Protein AF-A0A9X3MYX0-F1 (afdb_monomer_lite)

Radius of gyration: 11.97 Å; chains: 1; bounding box: 30×20×31 Å

Foldseek 3Di:
DFDDPPTDDAAAEAEPVRDDDDPPFAWDFPDDDPPGYTYIHGDDDDD

pLDDT: mean 81.8, std 19.06, range [26.47, 95.38]

Secondary structure (DSSP, 8-state):
---SSSS----EEEETTS----TT--EEEEEEETTTEEEEEE-----

Organism: NCBI:txid490573

Sequence (47 aa):
MVAIRGGVEAFLARDVDGGTIEPYTPIVVIDYQPPRFVLVTPLTQES

Structure (mmCIF, N/CA/C/O backbone):
data_AF-A0A9X3MYX0-F1
#
_entry.id   AF-A0A9X3MYX0-F1
#
loop_
_atom_site.group_PDB
_atom_site.id
_atom_site.type_symbol
_atom_site.label_atom_id
_atom_site.label_alt_id
_atom_site.label_comp_id
_atom_site.label_asym_id
_atom_site.label_entity_id
_atom_site.label_seq_id
_atom_site.pdbx_PDB_ins_code
_atom_site.Cartn_x
_atom_site.Cartn_y
_atom_site.Cartn_z
_atom_site.occupancy
_atom_site.B_iso_or_equiv
_atom_site.auth_seq_id
_atom_site.auth_comp_id
_atom_site.auth_asym_id
_atom_site.auth_atom_id
_atom_site.pdbx_PDB_model_num
ATOM 1 N N . MET A 1 1 ? 18.320 2.461 2.288 1.00 35.16 1 MET A N 1
ATOM 2 C CA . MET A 1 1 ? 19.034 1.207 1.949 1.00 35.16 1 MET A CA 1
ATOM 3 C C . MET A 1 1 ? 18.215 0.500 0.887 1.00 35.16 1 MET A C 1
ATOM 5 O O . MET A 1 1 ? 17.006 0.466 1.052 1.00 35.16 1 MET A O 1
ATOM 9 N N . VAL A 1 2 ? 18.818 0.014 -0.201 1.00 26.47 2 VAL A N 1
ATOM 10 C CA . VAL A 1 2 ? 18.076 -0.649 -1.290 1.00 26.47 2 VAL A CA 1
ATOM 11 C C . VAL A 1 2 ? 18.662 -2.032 -1.505 1.00 26.47 2 VAL A C 1
ATOM 13 O O . VAL A 1 2 ? 19.876 -2.173 -1.626 1.00 26.47 2 VAL A O 1
ATOM 16 N N . ALA A 1 3 ? 17.801 -3.034 -1.586 1.00 32.06 3 ALA A N 1
ATOM 17 C CA . ALA A 1 3 ? 18.157 -4.327 -2.140 1.00 32.06 3 ALA A CA 1
ATOM 18 C C . ALA A 1 3 ? 17.101 -4.689 -3.195 1.00 32.06 3 ALA A C 1
ATOM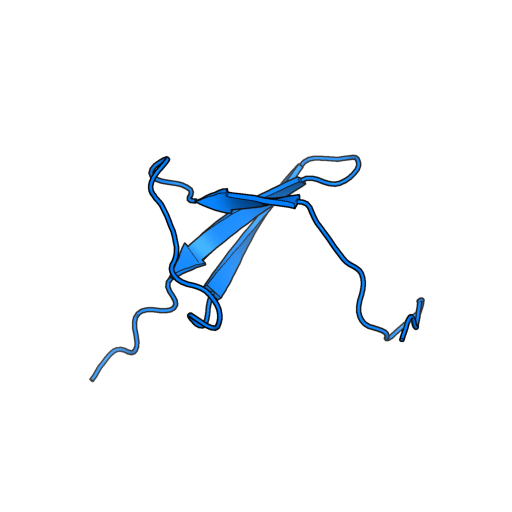 20 O O . ALA A 1 3 ? 15.931 -4.364 -3.030 1.00 32.06 3 ALA A O 1
ATOM 21 N N . ILE A 1 4 ? 17.510 -5.336 -4.288 1.00 42.16 4 ILE A N 1
ATOM 22 C CA . ILE A 1 4 ? 16.612 -5.830 -5.344 1.00 42.16 4 ILE A CA 1
ATOM 23 C C . ILE A 1 4 ? 17.087 -7.244 -5.731 1.00 42.16 4 ILE A C 1
ATOM 25 O O . ILE A 1 4 ? 18.292 -7.457 -5.860 1.00 42.16 4 ILE A O 1
ATOM 29 N N . ARG A 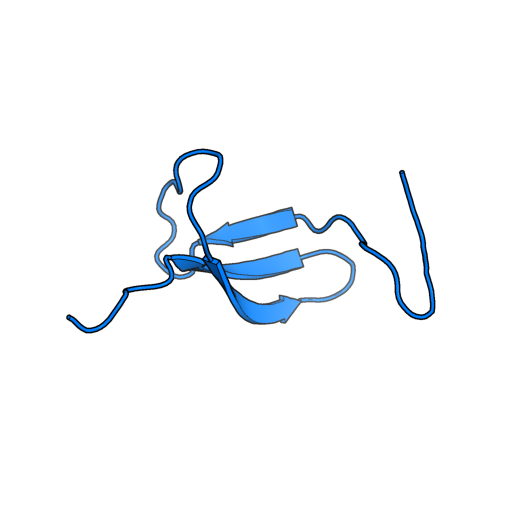1 5 ? 16.135 -8.180 -5.925 1.00 48.75 5 ARG A N 1
ATOM 30 C CA . ARG A 1 5 ? 16.222 -9.675 -5.884 1.00 48.75 5 ARG A CA 1
ATOM 31 C C . ARG A 1 5 ? 16.045 -10.318 -4.493 1.00 48.75 5 ARG A C 1
ATOM 33 O O . ARG A 1 5 ? 16.668 -11.329 -4.191 1.00 48.75 5 ARG A O 1
ATOM 40 N N . GLY A 1 6 ? 15.193 -9.726 -3.658 1.00 54.81 6 GLY A N 1
ATOM 41 C CA . GLY A 1 6 ? 14.992 -10.108 -2.249 1.00 54.81 6 GLY A CA 1
ATOM 42 C C . GLY A 1 6 ? 15.156 -8.933 -1.287 1.00 54.81 6 GLY A C 1
ATOM 43 O O . GLY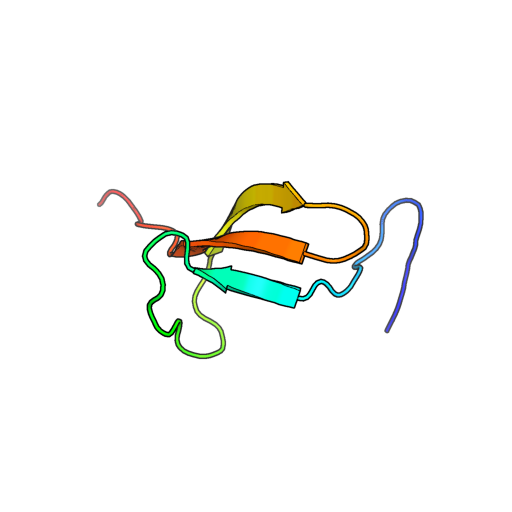 A 1 6 ? 15.514 -9.120 -0.130 1.00 54.81 6 GLY A O 1
ATOM 44 N N . GLY A 1 7 ? 14.957 -7.712 -1.777 1.00 63.00 7 GLY A N 1
ATOM 45 C CA . GLY A 1 7 ? 15.113 -6.512 -0.981 1.00 63.00 7 GLY A CA 1
ATOM 46 C C . GLY A 1 7 ? 13.932 -5.570 -1.085 1.00 63.00 7 GLY A C 1
ATOM 47 O O . GLY A 1 7 ? 12.995 -5.802 -1.846 1.00 63.00 7 GLY A O 1
ATOM 48 N N . VAL A 1 8 ? 13.993 -4.534 -0.255 1.00 69.88 8 VAL A N 1
ATOM 49 C CA . VAL A 1 8 ? 12.938 -3.536 -0.108 1.00 69.88 8 VAL A CA 1
ATOM 50 C C . VAL A 1 8 ? 13.022 -2.540 -1.262 1.00 69.88 8 VAL A C 1
ATOM 52 O O . VAL A 1 8 ? 14.049 -1.881 -1.449 1.00 69.88 8 VAL A O 1
ATOM 55 N N . GLU A 1 9 ? 11.925 -2.417 -2.003 1.00 78.56 9 GLU A N 1
ATOM 56 C CA . GLU A 1 9 ? 11.714 -1.393 -3.023 1.00 78.56 9 GLU A CA 1
ATOM 57 C C . GLU A 1 9 ? 10.684 -0.371 -2.526 1.00 78.56 9 GLU A C 1
ATOM 59 O O . GLU A 1 9 ? 9.752 -0.708 -1.794 1.00 78.56 9 GLU A O 1
ATOM 64 N N . ALA A 1 10 ? 10.872 0.895 -2.899 1.00 83.06 10 ALA A N 1
ATOM 65 C CA . ALA A 1 10 ? 9.949 1.967 -2.556 1.00 83.06 10 ALA A CA 1
ATOM 66 C C . ALA A 1 10 ? 8.922 2.166 -3.680 1.00 83.06 10 ALA A C 1
ATOM 68 O O . ALA A 1 10 ? 9.297 2.408 -4.830 1.00 83.06 10 ALA A O 1
ATOM 69 N N . PHE A 1 11 ? 7.639 2.130 -3.324 1.00 87.50 11 PHE A N 1
ATOM 70 C CA . PHE A 1 11 ? 6.511 2.392 -4.220 1.00 87.50 11 PHE A CA 1
ATOM 71 C C . PHE A 1 11 ? 5.735 3.630 -3.777 1.00 87.50 11 PHE A C 1
ATOM 73 O O . PHE A 1 11 ? 5.777 4.020 -2.609 1.00 87.50 11 PHE A O 1
ATOM 80 N N . LEU A 1 12 ? 4.991 4.229 -4.709 1.00 91.44 12 LEU A N 1
ATOM 81 C CA . LEU A 1 12 ? 3.987 5.230 -4.378 1.00 91.44 12 LEU A CA 1
ATOM 82 C C . LEU A 1 12 ? 2.688 4.517 -3.992 1.00 91.44 12 LEU A C 1
ATOM 84 O O . LEU A 1 12 ? 2.029 3.912 -4.838 1.00 91.44 12 LEU A O 1
ATOM 88 N N . ALA A 1 13 ? 2.346 4.576 -2.708 1.00 92.62 13 ALA A N 1
ATOM 89 C CA . ALA A 1 13 ? 1.147 3.951 -2.170 1.00 92.62 13 ALA A CA 1
ATOM 90 C C . ALA A 1 13 ? -0.055 4.897 -2.254 1.00 92.62 13 ALA A C 1
ATOM 92 O O . ALA A 1 13 ? 0.068 6.096 -1.993 1.00 92.62 13 ALA A O 1
ATOM 93 N N . ARG A 1 14 ? -1.216 4.349 -2.614 1.00 93.81 14 ARG A N 1
ATOM 94 C CA . ARG A 1 14 ? -2.510 5.032 -2.560 1.00 93.81 14 ARG A CA 1
ATOM 95 C C . ARG A 1 14 ? -3.487 4.183 -1.772 1.00 93.81 14 ARG A C 1
ATOM 97 O O . ARG A 1 14 ? -3.600 2.988 -2.036 1.00 93.81 14 ARG A O 1
ATOM 104 N N . ASP A 1 15 ? -4.177 4.812 -0.835 1.00 94.94 15 ASP A N 1
ATOM 105 C CA . ASP A 1 15 ? -5.287 4.176 -0.145 1.00 94.94 15 ASP A CA 1
ATOM 106 C C . ASP A 1 15 ? -6.386 3.810 -1.150 1.00 94.94 15 ASP A C 1
ATOM 108 O O . ASP A 1 15 ? -6.724 4.612 -2.028 1.00 94.94 15 ASP A O 1
ATOM 112 N N . VAL A 1 16 ? -6.906 2.589 -1.046 1.00 95.00 16 VAL A N 1
ATOM 113 C CA . VAL A 1 16 ? -7.957 2.078 -1.935 1.00 95.00 16 VAL A CA 1
ATOM 114 C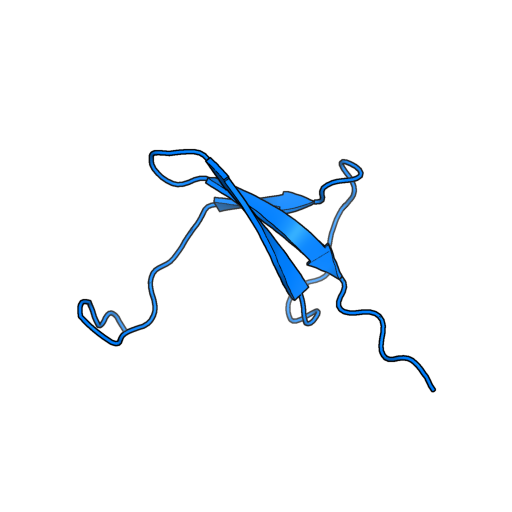 C . VAL A 1 16 ? -9.243 2.896 -1.833 1.00 95.00 16 VAL A C 1
ATOM 116 O O . VAL A 1 16 ? -9.923 3.081 -2.842 1.00 95.00 16 VAL A O 1
ATOM 119 N N . ASP A 1 17 ? -9.522 3.454 -0.656 1.00 94.62 17 ASP A N 1
ATOM 120 C CA . ASP A 1 17 ? -10.701 4.275 -0.390 1.00 94.62 17 ASP A CA 1
ATOM 121 C C . ASP A 1 17 ? -10.432 5.776 -0.626 1.00 94.62 17 ASP A C 1
ATOM 123 O O . ASP A 1 17 ? -11.317 6.617 -0.453 1.00 94.62 17 ASP A O 1
ATOM 127 N N . GLY A 1 18 ? -9.222 6.135 -1.075 1.00 94.69 18 GLY A N 1
ATOM 128 C CA . GLY A 1 18 ? -8.814 7.513 -1.356 1.00 94.69 18 GLY A CA 1
ATOM 129 C C . GLY A 1 18 ? -8.540 8.359 -0.107 1.00 94.69 18 GLY A C 1
ATOM 130 O O . GLY A 1 18 ? -8.453 9.584 -0.214 1.00 94.69 18 GLY A O 1
ATOM 131 N N . GLY A 1 19 ? -8.415 7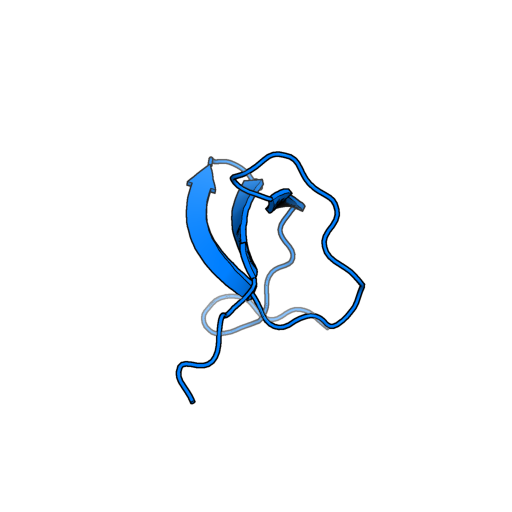.727 1.061 1.00 93.56 19 GLY A N 1
ATOM 132 C CA . GLY A 1 19 ? -8.127 8.379 2.331 1.00 93.56 19 GLY A CA 1
ATOM 133 C C . GLY A 1 19 ? -6.643 8.660 2.579 1.00 93.56 19 GLY A C 1
ATOM 134 O O . GLY A 1 19 ? -5.759 8.376 1.767 1.00 93.56 19 GLY A O 1
ATOM 135 N N . THR A 1 20 ? -6.370 9.224 3.754 1.00 93.88 20 THR A N 1
ATOM 136 C CA . THR A 1 20 ? -5.010 9.371 4.282 1.00 93.88 20 THR A CA 1
ATOM 137 C C . THR A 1 20 ? -4.705 8.199 5.204 1.00 93.88 20 THR A C 1
ATOM 139 O O . THR A 1 20 ? -5.523 7.842 6.048 1.00 93.88 20 THR A O 1
ATOM 142 N N . ILE A 1 21 ? -3.503 7.641 5.079 1.00 90.69 21 ILE A N 1
ATOM 143 C CA . ILE A 1 21 ? -2.972 6.637 6.001 1.00 90.69 21 ILE A CA 1
ATOM 144 C C . ILE A 1 21 ? -1.876 7.303 6.827 1.00 90.69 21 ILE A C 1
ATOM 146 O O . ILE A 1 21 ? -0.937 7.875 6.268 1.00 90.69 21 ILE A O 1
ATOM 150 N N . GLU A 1 22 ? -1.992 7.231 8.152 1.00 93.12 22 GLU A N 1
ATOM 151 C CA . GLU A 1 22 ? -0.987 7.800 9.048 1.00 93.12 22 GLU A CA 1
ATOM 152 C C . GLU A 1 22 ? 0.375 7.110 8.865 1.00 93.12 22 GLU A C 1
ATOM 154 O O . GLU A 1 22 ? 0.430 5.888 8.654 1.00 93.12 22 GLU A O 1
ATOM 159 N N . PRO A 1 23 ? 1.494 7.849 8.976 1.00 89.94 23 PRO A N 1
ATOM 160 C CA . PRO A 1 23 ? 2.824 7.260 8.911 1.00 89.94 23 PRO A CA 1
ATOM 161 C C . PRO A 1 23 ? 2.980 6.082 9.881 1.00 89.94 23 PRO A C 1
ATOM 163 O O . PRO A 1 23 ? 2.488 6.119 11.005 1.00 89.94 23 PRO A O 1
ATOM 166 N N . TYR A 1 24 ? 3.711 5.051 9.451 1.00 87.88 24 TYR A N 1
ATOM 167 C CA . TYR A 1 24 ? 3.963 3.817 10.213 1.00 87.88 24 TYR A CA 1
ATOM 168 C C . TYR A 1 24 ? 2.740 2.922 10.475 1.00 87.88 24 TYR A C 1
ATOM 170 O O . TYR A 1 24 ? 2.889 1.891 11.130 1.00 87.88 24 TYR A O 1
ATOM 178 N N . THR A 1 25 ? 1.565 3.246 9.925 1.00 91.62 25 THR A N 1
ATOM 179 C CA . THR A 1 25 ? 0.419 2.326 9.921 1.00 91.62 25 THR A CA 1
ATOM 180 C C . THR A 1 25 ? 0.774 1.069 9.120 1.00 91.62 25 THR A C 1
ATOM 182 O O . THR A 1 25 ? 1.211 1.189 7.971 1.00 91.62 25 THR A O 1
ATOM 185 N N . PRO A 1 26 ? 0.602 -0.139 9.680 1.00 91.25 26 PRO A N 1
ATOM 186 C CA . PRO A 1 26 ? 0.733 -1.372 8.917 1.00 91.25 26 PRO A CA 1
ATOM 187 C C . PRO A 1 26 ? -0.319 -1.430 7.804 1.00 91.25 26 PRO A C 1
ATOM 189 O O . PRO A 1 26 ? -1.493 -1.155 8.037 1.00 91.25 26 PRO A O 1
ATOM 192 N N . ILE A 1 27 ? 0.100 -1.800 6.597 1.00 93.38 27 ILE A N 1
ATOM 193 C CA . ILE A 1 27 ? -0.752 -1.851 5.401 1.00 93.38 27 ILE A CA 1
ATOM 194 C C . ILE A 1 27 ? -0.590 -3.184 4.677 1.00 93.38 27 ILE A C 1
ATOM 196 O O . ILE A 1 27 ? 0.420 -3.873 4.840 1.00 93.38 27 ILE A O 1
ATOM 200 N N . VAL A 1 28 ? -1.560 -3.511 3.828 1.00 93.06 28 VAL A N 1
ATOM 201 C CA . VAL A 1 28 ? -1.490 -4.616 2.865 1.00 93.06 28 VAL A CA 1
ATOM 202 C C . VAL A 1 28 ? -1.576 -4.052 1.450 1.00 93.06 28 VAL A C 1
ATOM 204 O O . VAL A 1 28 ? -2.378 -3.158 1.184 1.00 93.06 28 VAL A O 1
ATOM 207 N N . VAL A 1 29 ? -0.752 -4.575 0.540 1.00 92.31 29 VAL A N 1
ATOM 208 C CA . VAL A 1 29 ? -0.850 -4.284 -0.898 1.00 92.31 29 VAL A CA 1
ATOM 209 C C . VAL A 1 29 ? -1.934 -5.169 -1.501 1.00 92.31 29 VAL A C 1
ATOM 211 O O . VAL A 1 29 ? -1.843 -6.391 -1.406 1.00 92.31 29 VAL A O 1
ATOM 214 N N . ILE A 1 30 ? -2.932 -4.556 -2.134 1.00 94.06 30 ILE A N 1
ATOM 215 C CA . ILE A 1 30 ? -4.056 -5.273 -2.756 1.00 94.06 30 ILE A CA 1
ATOM 216 C C . ILE A 1 30 ? -3.967 -5.303 -4.284 1.00 94.06 30 ILE A C 1
ATOM 218 O O . ILE A 1 30 ? -4.514 -6.208 -4.906 1.00 94.06 30 ILE A O 1
ATOM 222 N N . ASP A 1 31 ? -3.267 -4.336 -4.885 1.00 93.81 31 ASP A N 1
ATOM 223 C CA . ASP A 1 31 ? -3.036 -4.277 -6.327 1.00 93.81 31 ASP A CA 1
ATOM 224 C C . ASP A 1 31 ? -1.715 -3.564 -6.650 1.00 93.81 31 ASP A C 1
ATOM 226 O O . ASP A 1 31 ? -1.295 -2.635 -5.951 1.00 93.81 31 ASP A O 1
ATOM 230 N N . TYR A 1 32 ? -1.071 -3.996 -7.734 1.00 93.00 32 TYR A N 1
ATOM 231 C CA . TYR A 1 32 ? 0.130 -3.376 -8.284 1.00 93.00 32 TYR A CA 1
ATOM 232 C C . TYR A 1 32 ? -0.196 -2.715 -9.619 1.00 93.00 32 TYR A C 1
ATOM 234 O O . TYR A 1 32 ? -0.603 -3.366 -10.578 1.00 93.00 32 TYR A O 1
ATOM 242 N N . GLN A 1 33 ? 0.058 -1.411 -9.694 1.00 91.69 33 GLN A N 1
ATOM 243 C CA . GLN A 1 33 ? -0.191 -0.587 -10.865 1.00 91.69 33 GLN A CA 1
ATOM 244 C C . GLN A 1 33 ? 1.150 -0.118 -11.451 1.00 91.69 33 GLN A C 1
ATOM 246 O O . GLN A 1 33 ? 1.785 0.814 -10.934 1.00 91.69 33 GLN A O 1
ATOM 251 N N . PRO A 1 34 ? 1.624 -0.753 -12.539 1.00 88.62 34 PRO A N 1
ATOM 252 C CA . PRO A 1 34 ? 2.869 -0.362 -13.176 1.00 88.62 34 PRO A CA 1
ATOM 253 C C . PRO A 1 34 ? 2.862 1.121 -13.592 1.00 88.62 34 PRO A C 1
ATOM 255 O O . PRO A 1 34 ? 1.831 1.647 -14.009 1.00 88.62 34 PRO A O 1
ATOM 258 N N . PRO A 1 35 ? 4.013 1.814 -13.528 1.00 89.88 35 PRO A N 1
ATOM 259 C CA . PRO A 1 35 ? 5.326 1.253 -13.208 1.00 89.88 35 PRO A CA 1
ATOM 260 C C . PRO A 1 35 ? 5.685 1.269 -11.712 1.00 89.88 35 PRO A C 1
ATOM 262 O O . PRO A 1 35 ? 6.575 0.524 -11.312 1.00 89.88 35 PRO A O 1
ATOM 265 N N . ARG A 1 36 ? 5.064 2.121 -10.883 1.00 88.88 36 ARG A N 1
ATOM 266 C CA . ARG A 1 36 ? 5.516 2.375 -9.494 1.00 88.88 36 ARG A CA 1
ATOM 267 C C . ARG A 1 36 ? 4.397 2.661 -8.487 1.00 88.88 36 ARG A C 1
ATOM 269 O O . ARG A 1 36 ? 4.672 3.231 -7.432 1.00 88.88 36 ARG A O 1
ATOM 276 N N . PHE A 1 37 ? 3.159 2.292 -8.796 1.00 93.00 37 PHE A N 1
ATOM 277 C CA . PHE A 1 37 ? 2.025 2.504 -7.903 1.00 93.00 37 PHE A CA 1
ATOM 278 C C . PHE A 1 37 ? 1.577 1.194 -7.268 1.00 93.00 37 PHE A C 1
ATOM 280 O O . PHE A 1 37 ? 1.614 0.139 -7.896 1.00 93.00 37 PHE A O 1
ATOM 287 N N . VAL A 1 38 ? 1.129 1.280 -6.023 1.00 94.56 38 VAL A N 1
ATOM 288 C CA . VAL A 1 38 ? 0.433 0.193 -5.334 1.00 94.56 38 VAL A CA 1
ATOM 289 C C . VAL A 1 38 ? -0.836 0.743 -4.700 1.00 94.56 38 VAL A C 1
ATOM 291 O O . VAL A 1 38 ? -0.809 1.822 -4.099 1.00 94.56 38 VAL A O 1
ATOM 294 N N . LEU A 1 39 ? -1.939 0.011 -4.840 1.00 95.38 39 LEU A N 1
ATOM 295 C CA . LEU A 1 39 ? -3.132 0.248 -4.034 1.00 95.38 39 LEU A CA 1
ATOM 296 C C . LEU A 1 39 ? -2.989 -0.525 -2.730 1.00 95.38 39 LEU A C 1
ATOM 298 O O . LEU A 1 39 ? -2.584 -1.693 -2.723 1.00 95.38 39 LEU A O 1
ATOM 302 N N . VAL A 1 40 ? -3.293 0.150 -1.630 1.00 94.94 40 VAL A N 1
ATOM 303 C CA . VAL A 1 40 ? -3.099 -0.369 -0.280 1.00 94.94 40 VAL A CA 1
ATOM 304 C C . VAL A 1 40 ? -4.330 -0.119 0.576 1.00 94.94 40 VAL A C 1
ATOM 306 O O . VAL A 1 40 ? -5.138 0.755 0.280 1.00 94.94 40 VAL A O 1
ATOM 309 N N . THR A 1 41 ? -4.449 -0.878 1.656 1.00 94.94 41 THR A N 1
ATOM 310 C CA . THR A 1 41 ? -5.438 -0.655 2.717 1.00 94.94 41 THR A CA 1
ATOM 311 C C . THR A 1 41 ? -4.765 -0.871 4.078 1.00 94.94 41 THR A C 1
ATOM 313 O O . THR A 1 41 ? -3.806 -1.658 4.147 1.00 94.94 41 THR A O 1
ATOM 316 N N . PRO A 1 42 ? -5.188 -0.184 5.158 1.00 94.06 42 PRO A N 1
ATOM 317 C CA . PRO A 1 42 ? -4.716 -0.481 6.505 1.00 94.06 42 PRO A CA 1
ATOM 318 C C . PRO A 1 42 ? -4.921 -1.956 6.855 1.00 94.06 42 PRO A C 1
ATOM 320 O O . PRO A 1 42 ? -5.963 -2.542 6.572 1.00 94.06 42 PRO A O 1
ATOM 323 N N . LEU A 1 43 ? -3.927 -2.562 7.500 1.00 89.38 43 LEU A N 1
ATOM 324 C CA . LEU A 1 43 ? -4.074 -3.906 8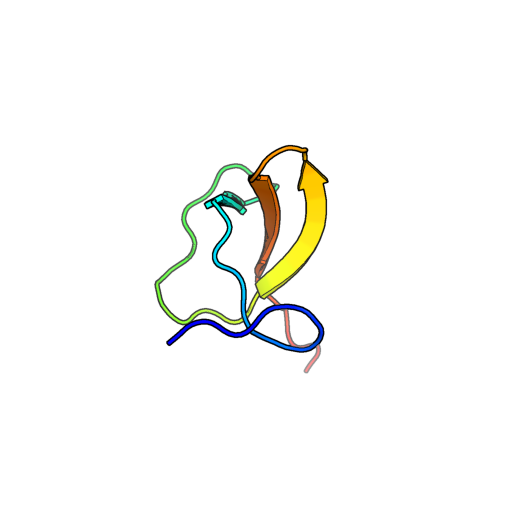.038 1.00 89.38 43 LEU A CA 1
ATOM 325 C C . LEU A 1 43 ? -5.011 -3.839 9.251 1.00 89.38 43 LEU A C 1
ATOM 327 O O . LEU A 1 43 ? -4.597 -3.461 10.347 1.00 89.38 43 LEU A O 1
ATOM 331 N N . THR A 1 44 ? -6.273 -4.210 9.070 1.00 80.81 44 THR A N 1
ATOM 332 C CA . THR A 1 44 ? -7.184 -4.459 10.185 1.00 80.81 44 THR A CA 1
ATOM 333 C C . THR A 1 44 ? -6.755 -5.748 10.886 1.00 80.81 44 THR A C 1
ATOM 335 O O . THR A 1 44 ? -6.815 -6.833 10.312 1.00 80.81 44 THR A O 1
ATOM 338 N N . GLN A 1 45 ? -6.284 -5.649 12.132 1.00 62.50 45 GLN A N 1
ATOM 339 C CA . GLN A 1 45 ? -6.141 -6.837 12.972 1.00 62.50 45 GLN A CA 1
ATOM 340 C C . GLN A 1 45 ? -7.538 -7.281 13.405 1.00 62.50 45 GLN A C 1
ATOM 342 O O . GLN A 1 45 ? -8.200 -6.579 14.170 1.00 62.50 45 GLN A O 1
ATOM 347 N N . GLU A 1 46 ? -7.986 -8.440 12.927 1.00 61.69 46 GLU A N 1
ATOM 348 C CA . GLU A 1 46 ? -9.081 -9.153 13.584 1.00 61.69 46 GLU A CA 1
ATOM 349 C C . GLU A 1 46 ? -8.643 -9.443 15.032 1.00 61.69 46 GLU A C 1
ATOM 351 O O . GLU A 1 46 ? -7.553 -9.975 15.260 1.00 61.69 46 GLU A O 1
ATOM 356 N N . SER A 1 47 ? -9.440 -8.973 15.998 1.00 54.06 47 SER A N 1
ATOM 357 C CA . SER A 1 47 ? -9.226 -9.200 17.437 1.00 54.06 47 SER A CA 1
ATOM 358 C C . SER A 1 47 ? -9.770 -10.552 17.873 1.00 54.06 47 SER A C 1
ATOM 360 O O . SER A 1 47 ? -10.818 -10.957 17.323 1.00 54.06 47 SER A O 1
#